Protein AF-A0A1Q3MTS3-F1 (afdb_monomer_lite)

Structure (mmCIF, N/CA/C/O backbone):
data_AF-A0A1Q3MTS3-F1
#
_entry.id   AF-A0A1Q3MTS3-F1
#
loop_
_atom_site.group_PDB
_atom_site.id
_atom_site.type_symbol
_atom_site.label_atom_id
_atom_site.label_alt_id
_atom_site.label_comp_id
_atom_site.label_asym_id
_atom_site.label_entity_id
_atom_site.label_seq_id
_atom_site.pdbx_PDB_ins_code
_atom_site.Cartn_x
_atom_site.Cartn_y
_atom_site.Cartn_z
_atom_site.occupancy
_atom_site.B_iso_or_equiv
_atom_site.auth_seq_id
_atom_site.auth_comp_id
_atom_site.auth_asym_id
_atom_site.auth_atom_id
_atom_site.pdbx_PDB_model_num
ATOM 1 N N . MET A 1 1 ? -51.065 23.504 63.188 1.00 35.25 1 MET A N 1
ATOM 2 C CA . MET A 1 1 ? -50.181 24.630 62.811 1.00 35.25 1 MET A CA 1
ATOM 3 C C . MET A 1 1 ? -48.744 24.264 63.168 1.00 35.25 1 MET A C 1
ATOM 5 O O . MET A 1 1 ? -48.531 23.912 64.314 1.00 35.25 1 MET A O 1
ATOM 9 N N . LYS A 1 2 ? -47.843 24.348 62.171 1.00 33.03 2 LYS A N 1
ATOM 10 C CA . LYS A 1 2 ? -46.358 24.434 62.196 1.00 33.03 2 LYS A CA 1
ATOM 11 C C . LYS A 1 2 ? -45.583 23.398 63.040 1.00 33.03 2 LYS A C 1
ATOM 13 O O . LYS A 1 2 ? -45.626 23.433 64.257 1.00 33.03 2 LYS A O 1
ATOM 18 N N . VAL A 1 3 ? -45.014 22.368 62.401 1.00 32.47 3 VAL A N 1
ATOM 19 C CA . VAL A 1 3 ? -43.677 22.287 61.743 1.00 32.47 3 VAL A CA 1
ATOM 20 C C . VAL A 1 3 ? -42.528 22.206 62.755 1.00 32.47 3 VAL A C 1
ATOM 22 O O . VAL A 1 3 ? -42.157 23.206 63.358 1.00 32.47 3 VAL A O 1
ATOM 25 N N . LEU A 1 4 ? -41.933 21.014 62.847 1.00 35.06 4 LEU A N 1
ATOM 26 C CA . LEU A 1 4 ? -40.588 20.733 63.353 1.00 35.06 4 LEU A CA 1
ATOM 27 C C . LEU A 1 4 ? -40.015 19.573 62.526 1.00 35.06 4 LEU A C 1
ATOM 29 O O . LEU A 1 4 ? -40.720 18.593 62.300 1.00 35.06 4 LEU A O 1
ATOM 33 N N . GLY A 1 5 ? -38.750 19.675 62.110 1.00 30.75 5 GLY A N 1
ATOM 34 C CA . GLY A 1 5 ? -37.979 18.525 61.625 1.00 30.75 5 GLY A CA 1
ATOM 35 C C . GLY A 1 5 ? -37.045 18.834 60.460 1.00 30.75 5 GLY A C 1
ATOM 36 O O . GLY A 1 5 ? -37.450 18.781 59.307 1.00 30.75 5 GLY A O 1
ATOM 37 N N . LEU A 1 6 ? -35.799 19.159 60.790 1.00 37.88 6 LEU A N 1
ATOM 38 C CA . LEU A 1 6 ? -34.666 19.386 59.895 1.00 37.88 6 LEU A CA 1
ATOM 39 C C . LEU A 1 6 ? -34.106 18.088 59.278 1.00 37.88 6 LEU A C 1
ATOM 41 O O . LEU A 1 6 ? -34.103 17.048 59.925 1.00 37.88 6 LEU A O 1
ATOM 45 N N . ALA A 1 7 ? -33.465 18.291 58.121 1.00 37.12 7 ALA A N 1
ATOM 46 C CA . ALA A 1 7 ? -32.245 17.643 57.616 1.00 37.12 7 ALA A CA 1
ATOM 47 C C . ALA A 1 7 ? -32.304 16.254 56.951 1.00 37.12 7 ALA A C 1
ATOM 49 O O . ALA A 1 7 ? -32.680 15.263 57.562 1.00 37.12 7 ALA A O 1
ATOM 50 N N . GLY A 1 8 ? -31.729 16.226 55.734 1.00 33.53 8 GLY A N 1
ATOM 51 C CA . GLY A 1 8 ? -31.234 15.050 55.003 1.00 33.53 8 GLY A CA 1
ATOM 52 C C . GLY A 1 8 ? -32.364 14.166 54.487 1.00 33.53 8 GLY A C 1
ATOM 53 O O . GLY A 1 8 ? -33.294 13.865 55.206 1.00 33.53 8 GLY A O 1
ATOM 54 N N . TRP A 1 9 ? -32.399 13.677 53.259 1.00 42.28 9 TRP A N 1
ATOM 55 C CA . TRP A 1 9 ? -31.322 13.078 52.494 1.00 42.28 9 TRP A CA 1
ATOM 56 C C . TRP A 1 9 ? -31.585 13.350 51.012 1.00 42.28 9 TRP A C 1
ATOM 58 O O . TRP A 1 9 ? -32.694 13.153 50.519 1.00 42.28 9 TRP A O 1
ATOM 68 N N . ALA A 1 10 ? -30.550 13.797 50.308 1.00 41.53 10 ALA A N 1
ATOM 69 C CA . ALA A 1 10 ? -30.538 13.827 48.858 1.00 41.53 10 ALA A CA 1
ATOM 70 C C . ALA A 1 10 ? -30.630 12.387 48.337 1.00 41.53 10 ALA A C 1
ATOM 72 O O . ALA A 1 10 ? -29.747 11.578 48.601 1.00 41.53 10 ALA A O 1
ATOM 73 N N . TRP A 1 11 ? -31.686 12.080 47.590 1.00 40.81 11 TRP A N 1
ATOM 74 C CA . TRP A 1 11 ? -31.709 10.931 46.694 1.00 40.81 11 TRP A CA 1
ATOM 75 C C . TRP A 1 11 ? -31.811 11.472 45.277 1.00 40.81 11 TRP A C 1
ATOM 77 O O . TRP A 1 11 ? -32.890 11.744 44.752 1.00 40.81 11 TRP A O 1
ATOM 87 N N . ALA A 1 12 ? -30.631 11.688 44.700 1.00 35.88 12 ALA A N 1
ATOM 88 C CA . ALA A 1 12 ? -30.452 11.759 43.267 1.00 35.88 12 ALA A CA 1
ATOM 89 C C . ALA A 1 12 ? -30.945 10.432 42.682 1.00 35.88 12 ALA A C 1
ATOM 91 O O . ALA A 1 12 ? -30.334 9.385 42.897 1.00 35.88 12 ALA A O 1
ATOM 92 N N . TRP A 1 13 ? -32.062 10.465 41.962 1.00 38.56 13 TRP A N 1
ATOM 93 C CA . TRP A 1 13 ? -32.399 9.373 41.065 1.00 38.56 13 TRP A CA 1
ATOM 94 C C . TRP A 1 13 ? -31.451 9.483 39.881 1.00 38.56 13 TRP A C 1
ATOM 96 O O . TRP A 1 13 ? -31.613 10.324 38.997 1.00 38.56 13 TRP A O 1
ATOM 106 N N . MET A 1 14 ? -30.392 8.680 39.970 1.00 33.97 14 MET A N 1
ATOM 107 C CA . MET A 1 14 ? -29.461 8.397 38.895 1.00 33.97 14 MET A CA 1
ATOM 108 C C . MET A 1 14 ? -30.238 8.105 37.616 1.00 33.97 14 MET A C 1
ATOM 110 O O . MET A 1 14 ? -31.107 7.235 37.563 1.00 33.97 14 MET A O 1
ATOM 114 N N . THR A 1 15 ? -29.874 8.873 36.599 1.00 39.09 15 THR A N 1
ATOM 115 C CA . THR A 1 15 ? -30.062 8.608 35.182 1.00 39.09 15 THR A CA 1
ATOM 116 C C . THR A 1 15 ? -30.019 7.112 34.895 1.00 39.09 15 THR A C 1
ATOM 118 O O . THR A 1 15 ? -29.002 6.459 35.139 1.00 39.09 15 THR A O 1
ATOM 121 N N . SER A 1 16 ? -31.096 6.575 34.327 1.00 33.75 16 SER A N 1
ATOM 122 C CA . SER A 1 16 ? -31.013 5.347 33.547 1.00 33.75 16 SER A CA 1
ATOM 123 C C . SER A 1 16 ? -30.099 5.642 32.360 1.00 33.75 16 SER A C 1
ATOM 125 O O . SER A 1 16 ? -30.539 6.158 31.335 1.00 33.75 16 SER A O 1
ATOM 127 N N . PHE A 1 17 ? -28.804 5.393 32.552 1.00 40.28 17 PHE A N 1
ATOM 128 C CA . PHE A 1 17 ? -27.838 5.241 31.480 1.00 40.28 17 PHE A CA 1
ATOM 129 C C . PHE A 1 17 ? -28.403 4.157 30.563 1.00 40.28 17 PHE A C 1
ATOM 131 O O . PHE A 1 17 ? -28.376 2.970 30.889 1.00 40.28 17 PHE A O 1
ATOM 138 N N . PHE A 1 18 ? -28.961 4.570 29.426 1.00 41.09 18 PHE A N 1
ATOM 139 C CA . PHE A 1 18 ? -28.947 3.712 28.259 1.00 41.09 18 PHE A CA 1
ATOM 140 C C . PHE A 1 18 ? -27.481 3.346 28.065 1.00 41.09 18 PHE A C 1
ATOM 142 O O . PHE A 1 18 ? -26.659 4.213 27.779 1.00 41.09 18 PHE A O 1
ATOM 149 N N . GLY A 1 19 ? -27.149 2.083 28.323 1.00 38.50 19 GLY A N 1
ATOM 150 C CA . GLY A 1 19 ? -25.889 1.511 27.893 1.00 38.50 19 GLY A CA 1
ATOM 151 C C . GLY A 1 19 ? -25.875 1.545 26.374 1.00 38.50 19 GLY A C 1
ATOM 152 O O . GLY A 1 19 ? -26.254 0.569 25.726 1.00 38.50 19 GLY A O 1
ATOM 153 N N . GLU A 1 20 ? -25.490 2.686 25.804 1.00 41.12 20 GLU A N 1
ATOM 154 C CA . GLU A 1 20 ? -24.862 2.709 24.498 1.00 41.12 20 GLU A CA 1
ATOM 155 C C . GLU A 1 20 ? -23.694 1.741 24.622 1.00 41.12 20 GLU A C 1
ATOM 157 O O . GLU A 1 20 ? -22.747 1.964 25.376 1.00 41.12 20 GLU A O 1
ATOM 162 N N . LYS A 1 21 ? -23.829 0.579 23.978 1.00 45.91 21 LYS A N 1
ATOM 163 C CA . LYS A 1 21 ? -22.696 -0.313 23.777 1.00 45.91 21 LYS A CA 1
ATOM 164 C C . LYS A 1 21 ? -21.619 0.556 23.151 1.00 45.91 21 LYS A C 1
ATOM 166 O O . LYS A 1 21 ? -21.848 1.064 22.060 1.00 45.91 21 LYS A O 1
ATOM 171 N N . GLU A 1 22 ? -20.506 0.749 23.855 1.00 45.22 22 GLU A N 1
ATOM 172 C CA . GLU A 1 22 ? -19.300 1.346 23.288 1.00 45.22 22 GLU A CA 1
ATOM 173 C C . GLU A 1 22 ? -18.946 0.528 22.041 1.00 45.22 22 GLU A C 1
ATOM 175 O O . GLU A 1 22 ? -18.368 -0.559 22.123 1.00 45.22 22 GLU A O 1
ATOM 180 N N . GLU A 1 23 ? -19.380 1.002 20.876 1.00 52.09 23 GLU A N 1
ATOM 181 C CA . GLU A 1 23 ? -18.950 0.458 19.603 1.00 52.09 23 GLU A CA 1
ATOM 182 C C . GLU A 1 23 ? -17.510 0.919 19.418 1.00 52.09 23 GLU A C 1
ATOM 184 O O . GLU A 1 23 ? -17.240 2.066 19.074 1.00 52.09 23 GLU A O 1
ATOM 189 N N . THR A 1 24 ? -16.563 0.032 19.702 1.00 63.69 24 THR A N 1
ATOM 190 C CA . THR A 1 24 ? -15.167 0.264 19.343 1.00 63.69 24 THR A CA 1
ATOM 191 C C . THR A 1 24 ? -14.974 -0.033 17.869 1.00 63.69 24 THR A C 1
ATOM 193 O O . THR A 1 24 ? -15.393 -1.087 17.387 1.00 63.69 24 THR A O 1
ATOM 196 N N . LEU A 1 25 ? -14.323 0.870 17.148 1.00 64.94 25 LEU A N 1
ATOM 197 C CA . LEU A 1 25 ? -13.855 0.595 15.795 1.00 64.94 25 LEU A CA 1
ATOM 198 C C . LEU A 1 25 ? -12.632 -0.324 15.883 1.00 64.94 25 LEU A C 1
ATOM 200 O O . LEU A 1 25 ? -11.740 -0.037 16.670 1.00 64.94 25 LEU A O 1
ATOM 204 N N . CYS A 1 26 ? -12.613 -1.414 15.106 1.00 78.25 26 CYS A N 1
ATOM 205 C CA . CYS A 1 26 ? -11.371 -2.124 14.801 1.00 78.25 26 CYS A CA 1
ATOM 206 C C . CYS A 1 26 ? -10.853 -1.704 13.432 1.00 78.25 26 CYS A C 1
ATOM 208 O O . CYS A 1 26 ? -11.635 -1.634 12.476 1.00 78.25 26 CYS A O 1
ATOM 210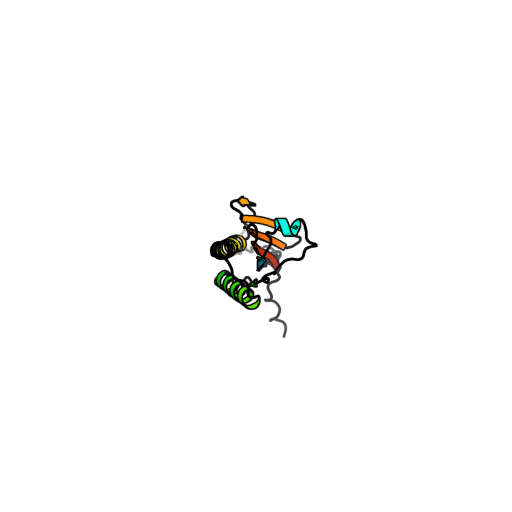 N N . GLY A 1 27 ? -9.540 -1.575 13.309 1.00 78.69 27 GLY A N 1
ATOM 211 C CA . GLY A 1 27 ? -8.851 -1.224 12.075 1.00 78.69 27 GLY A CA 1
ATOM 212 C C . GLY A 1 27 ? -7.950 -2.335 11.524 1.00 78.69 27 GLY A C 1
ATOM 213 O O . GLY A 1 27 ? -7.295 -3.063 12.274 1.00 78.69 27 GLY A O 1
ATOM 214 N N . THR A 1 28 ? -7.850 -2.412 10.199 1.00 86.38 28 THR A N 1
ATOM 215 C CA . THR A 1 28 ? -6.753 -3.083 9.488 1.00 86.38 28 THR A CA 1
ATOM 216 C C . THR A 1 28 ? -6.176 -2.157 8.433 1.00 86.38 28 THR A C 1
ATOM 218 O O . THR A 1 28 ? -6.915 -1.376 7.834 1.00 86.38 28 THR A O 1
ATOM 221 N N . ILE A 1 29 ? -4.883 -2.274 8.172 1.00 85.81 29 ILE A N 1
ATOM 222 C CA . ILE A 1 29 ? -4.209 -1.603 7.068 1.00 85.81 29 ILE A CA 1
ATOM 223 C C . ILE A 1 29 ? -3.483 -2.641 6.218 1.00 85.81 29 ILE A C 1
ATOM 225 O O . ILE A 1 29 ? -2.839 -3.536 6.762 1.00 85.81 29 ILE A O 1
ATOM 229 N N . ASP A 1 30 ? -3.606 -2.548 4.900 1.00 86.94 30 ASP A N 1
ATOM 230 C CA . ASP A 1 30 ? -2.912 -3.404 3.949 1.00 86.94 30 ASP A CA 1
ATOM 231 C C . ASP A 1 30 ? -2.138 -2.605 2.906 1.00 86.94 30 ASP A C 1
ATOM 233 O O . ASP A 1 30 ? -2.527 -1.497 2.550 1.00 86.94 30 ASP A O 1
ATOM 237 N N . VAL A 1 31 ? -1.027 -3.165 2.431 1.00 87.50 31 VAL A N 1
ATOM 238 C CA . VAL A 1 31 ? -0.207 -2.592 1.355 1.00 87.50 31 VAL A CA 1
ATOM 239 C C . VAL A 1 31 ? -0.177 -3.566 0.200 1.00 87.50 31 VAL A C 1
ATOM 241 O O . VAL A 1 31 ? 0.147 -4.728 0.409 1.00 87.50 31 VAL A O 1
ATOM 244 N N . ILE A 1 32 ? -0.471 -3.089 -1.003 1.00 86.62 32 ILE A N 1
ATOM 245 C CA . ILE A 1 32 ? -0.394 -3.849 -2.249 1.00 86.62 32 ILE A CA 1
ATOM 246 C C . ILE A 1 32 ? 0.468 -3.053 -3.221 1.00 86.62 32 ILE A C 1
ATOM 248 O O . ILE A 1 32 ? 0.278 -1.846 -3.368 1.00 86.62 32 ILE A O 1
ATOM 252 N N . ALA A 1 33 ? 1.384 -3.717 -3.922 1.00 84.31 33 ALA A N 1
ATOM 253 C CA . ALA A 1 33 ? 2.113 -3.094 -5.021 1.00 84.31 33 ALA A CA 1
ATOM 254 C C . ALA A 1 33 ? 1.921 -3.850 -6.337 1.00 84.31 33 ALA A C 1
ATOM 256 O O . ALA A 1 33 ? 1.709 -5.061 -6.365 1.00 84.31 33 ALA A O 1
ATOM 257 N N . PHE A 1 34 ? 2.009 -3.118 -7.438 1.00 83.44 34 PHE A N 1
ATOM 258 C CA . PHE A 1 34 ? 1.853 -3.604 -8.801 1.00 83.44 34 PHE A CA 1
ATOM 259 C C . PHE A 1 34 ? 3.053 -3.155 -9.618 1.00 83.44 34 PHE A C 1
ATOM 261 O O . PHE A 1 34 ? 3.426 -1.981 -9.560 1.00 83.44 34 PHE A O 1
ATOM 268 N N . LYS A 1 35 ? 3.634 -4.064 -10.405 1.00 77.12 35 LYS A N 1
ATOM 269 C CA . LYS A 1 35 ? 4.775 -3.755 -11.269 1.00 77.12 35 LYS A CA 1
ATOM 270 C C . LYS A 1 35 ? 4.438 -3.889 -12.752 1.00 77.12 35 LYS A C 1
ATOM 272 O O . LYS A 1 35 ? 3.519 -4.574 -13.160 1.00 77.12 35 LYS A O 1
ATOM 277 N N . GLY A 1 36 ? 5.160 -3.182 -13.606 1.00 69.00 36 GLY A N 1
ATOM 278 C CA . GLY A 1 36 ? 5.004 -3.236 -15.056 1.00 69.00 36 GLY A CA 1
ATOM 279 C C . GLY A 1 36 ? 3.859 -2.384 -15.608 1.00 69.00 36 GLY A C 1
ATOM 280 O O . GLY A 1 36 ? 3.833 -2.177 -16.821 1.00 69.00 36 GLY A O 1
ATOM 281 N N . ARG A 1 37 ? 2.942 -1.870 -14.768 1.00 67.00 37 ARG A N 1
ATOM 282 C CA . ARG A 1 37 ? 1.920 -0.863 -15.123 1.00 67.00 37 ARG A CA 1
ATOM 283 C C . ARG A 1 37 ? 1.471 -0.050 -13.902 1.00 67.00 37 ARG A C 1
ATOM 285 O O . ARG A 1 37 ? 1.146 -0.633 -12.873 1.00 67.00 37 ARG A O 1
ATOM 292 N N . GLY A 1 38 ? 1.359 1.272 -14.059 1.00 66.38 38 GLY A N 1
ATOM 293 C CA . GLY A 1 38 ? 0.606 2.130 -13.132 1.00 66.38 38 GLY A CA 1
ATOM 294 C C . GLY A 1 38 ? -0.890 1.768 -13.063 1.00 66.38 38 GLY A C 1
ATOM 295 O O . GLY A 1 38 ? -1.426 1.109 -13.964 1.00 66.38 38 GLY A O 1
ATOM 296 N N . TYR A 1 39 ? -1.581 2.201 -12.008 1.00 66.25 39 TYR A N 1
ATOM 297 C CA . TYR A 1 39 ? -2.964 1.800 -11.727 1.00 66.25 39 TYR A CA 1
ATOM 298 C C . TYR A 1 39 ? -3.962 2.332 -12.755 1.00 66.25 39 TYR A C 1
ATOM 300 O O . TYR A 1 39 ? -4.866 1.601 -13.161 1.00 66.25 39 TYR A O 1
ATOM 308 N N . ASP A 1 40 ? -3.767 3.544 -13.275 1.00 65.94 40 ASP A N 1
ATOM 309 C CA . ASP A 1 40 ? -4.623 4.067 -14.346 1.00 65.94 40 ASP A CA 1
ATOM 310 C C . ASP A 1 40 ? -4.586 3.186 -15.608 1.00 65.94 40 ASP A C 1
ATOM 312 O O . ASP A 1 40 ? -5.614 2.953 -16.252 1.00 65.94 40 ASP A O 1
ATOM 316 N N . LYS A 1 41 ? -3.421 2.605 -15.927 1.00 66.38 41 LYS A N 1
ATOM 317 C CA . LYS A 1 41 ? -3.273 1.655 -17.043 1.00 66.38 41 LYS A CA 1
ATOM 318 C C . LYS A 1 41 ? -3.945 0.311 -16.744 1.00 66.38 41 LYS A C 1
ATOM 320 O O . LYS A 1 41 ? -4.476 -0.311 -17.661 1.00 66.38 41 LYS A O 1
ATOM 325 N N . ILE A 1 42 ? -3.930 -0.133 -15.485 1.00 66.00 42 ILE A N 1
ATOM 326 C CA . ILE A 1 42 ? -4.630 -1.343 -15.020 1.00 66.00 42 ILE A CA 1
ATOM 327 C C . ILE A 1 42 ? -6.148 -1.151 -15.122 1.00 66.00 42 ILE A C 1
ATOM 329 O O . ILE A 1 42 ? -6.856 -2.018 -15.629 1.00 66.00 42 ILE A O 1
ATOM 333 N N . LYS A 1 43 ? -6.654 0.002 -14.677 1.00 69.00 43 LYS A N 1
ATOM 334 C CA . LYS A 1 43 ? -8.078 0.345 -14.718 1.00 69.00 43 LYS A CA 1
ATOM 335 C C . LYS A 1 43 ? -8.601 0.467 -16.151 1.00 69.00 43 LYS A C 1
ATOM 337 O O . LYS A 1 43 ? -9.734 0.070 -16.415 1.00 69.00 43 LYS A O 1
ATOM 342 N N . ALA A 1 44 ? -7.792 1.010 -17.061 1.00 69.62 44 ALA A N 1
ATOM 343 C CA . ALA A 1 44 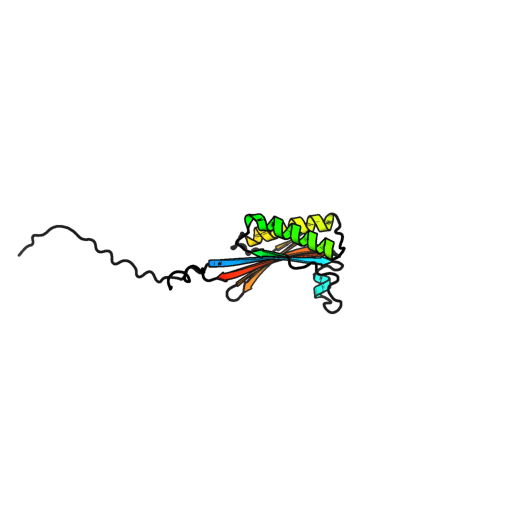? -8.154 1.182 -18.467 1.00 69.62 44 ALA A CA 1
ATOM 344 C C . ALA A 1 44 ? -8.197 -0.138 -19.262 1.00 69.62 44 ALA A C 1
ATOM 346 O O . ALA A 1 44 ? -8.940 -0.234 -20.236 1.00 69.62 44 ALA A O 1
ATOM 347 N N . ASP A 1 45 ? -7.419 -1.148 -18.861 1.00 65.50 45 ASP A N 1
ATOM 348 C CA . ASP A 1 45 ? -7.352 -2.447 -19.535 1.00 65.50 45 ASP A CA 1
ATOM 349 C C . ASP A 1 45 ? -7.112 -3.576 -18.522 1.00 65.50 45 ASP A C 1
ATOM 351 O O . ASP A 1 45 ? -6.019 -4.137 -18.420 1.00 65.50 45 ASP A O 1
ATOM 355 N N . SER A 1 46 ? -8.169 -3.926 -17.784 1.00 62.44 46 SER A N 1
ATOM 356 C CA . SER A 1 46 ? -8.154 -4.997 -16.778 1.00 62.44 46 SER A CA 1
ATOM 357 C C . SER A 1 46 ? -7.991 -6.403 -17.373 1.00 62.44 46 SER A C 1
ATOM 359 O O . SER A 1 46 ? -7.749 -7.360 -16.638 1.00 62.44 46 SER A O 1
ATOM 361 N N . SER A 1 47 ? -8.118 -6.538 -18.701 1.00 61.09 47 SER A N 1
ATOM 362 C CA . SER A 1 47 ? -8.029 -7.807 -19.434 1.00 61.09 47 SER A CA 1
ATOM 363 C C . SER A 1 47 ? -6.588 -8.253 -19.690 1.00 61.09 47 SER A C 1
ATOM 365 O O . SER A 1 47 ? -6.294 -9.449 -19.753 1.00 61.09 47 SER A O 1
ATOM 367 N N . ARG A 1 48 ? -5.662 -7.293 -19.786 1.00 54.00 48 ARG A N 1
ATOM 368 C CA . ARG A 1 48 ? -4.223 -7.544 -19.768 1.00 54.00 48 ARG A CA 1
ATOM 369 C C . ARG A 1 48 ? -3.791 -7.585 -18.312 1.00 54.00 48 ARG A C 1
ATOM 371 O O . ARG A 1 48 ? -3.461 -6.549 -17.746 1.00 54.00 48 ARG A O 1
ATOM 378 N N . GLY A 1 49 ? -3.892 -8.779 -17.729 1.00 47.47 49 GLY A N 1
ATOM 379 C CA . GLY A 1 49 ? -3.730 -9.038 -16.301 1.00 47.47 49 GLY A CA 1
ATOM 380 C C . GLY A 1 49 ? -2.591 -8.271 -15.625 1.00 47.47 49 GLY A C 1
ATOM 381 O O . GLY A 1 49 ? -1.584 -7.927 -16.243 1.00 47.47 49 GLY A O 1
ATOM 382 N N . LEU A 1 50 ? -2.785 -8.024 -14.330 1.00 52.44 50 LEU A N 1
ATOM 383 C CA . LEU A 1 50 ? -1.797 -7.441 -13.428 1.00 52.44 50 LEU A CA 1
ATOM 384 C C . LEU A 1 50 ? -0.469 -8.178 -13.604 1.00 52.44 50 LEU A C 1
ATOM 386 O O . LEU A 1 50 ? -0.379 -9.371 -13.313 1.00 52.44 50 LEU A O 1
ATOM 390 N N . VAL A 1 51 ? 0.541 -7.477 -14.110 1.00 54.84 51 VAL A N 1
ATOM 391 C CA . VAL A 1 51 ? 1.897 -8.009 -14.113 1.00 54.84 51 VAL A CA 1
ATOM 392 C C . VAL A 1 51 ? 2.354 -7.849 -12.661 1.00 54.84 51 VAL A C 1
ATOM 394 O O . VAL A 1 51 ? 2.428 -6.752 -12.133 1.00 54.84 51 VAL A O 1
ATOM 397 N N . ASP A 1 52 ? 2.474 -8.957 -11.946 1.00 61.41 52 ASP A N 1
ATOM 398 C CA . ASP A 1 52 ? 3.022 -9.022 -10.589 1.00 61.41 52 ASP A CA 1
ATOM 399 C C . ASP A 1 52 ? 2.316 -8.163 -9.520 1.00 61.41 52 ASP A C 1
ATOM 401 O O . ASP A 1 52 ? 2.792 -7.107 -9.105 1.00 61.41 52 ASP A O 1
ATOM 405 N N . ILE A 1 53 ? 1.205 -8.685 -8.984 1.00 65.12 53 ILE A N 1
ATOM 406 C CA . ILE A 1 53 ? 0.725 -8.271 -7.655 1.00 65.12 53 ILE A CA 1
ATOM 407 C C . ILE A 1 53 ? 1.776 -8.699 -6.627 1.00 65.12 53 ILE A C 1
ATOM 409 O O . ILE A 1 53 ? 2.043 -9.896 -6.477 1.00 65.12 53 ILE A O 1
ATOM 413 N N . ILE A 1 54 ? 2.351 -7.745 -5.909 1.00 69.88 54 ILE A N 1
ATOM 414 C CA . ILE A 1 54 ? 3.183 -7.944 -4.721 1.00 69.88 54 ILE A CA 1
ATOM 415 C C . ILE A 1 54 ? 2.229 -7.759 -3.539 1.00 69.88 54 ILE A C 1
ATOM 417 O O . ILE A 1 54 ? 1.514 -6.757 -3.492 1.00 69.88 54 ILE A O 1
ATOM 421 N N . GLY A 1 55 ? 2.091 -8.820 -2.738 1.00 64.06 55 GLY A N 1
ATOM 422 C CA . GLY A 1 55 ? 0.861 -9.184 -2.041 1.00 64.06 55 GLY A CA 1
ATOM 423 C C . GLY A 1 55 ? 0.350 -8.150 -1.041 1.00 64.06 55 GLY A C 1
ATOM 424 O O . GLY A 1 55 ? 1.068 -7.221 -0.694 1.00 64.06 55 GLY A O 1
ATOM 425 N N . PRO A 1 56 ? -0.894 -8.326 -0.559 1.00 74.19 56 PRO A N 1
ATOM 426 C CA . PRO A 1 56 ? -1.392 -7.551 0.561 1.00 74.19 56 PRO A CA 1
ATOM 427 C C . PRO A 1 56 ? -0.619 -7.935 1.825 1.00 74.19 56 PRO A C 1
ATOM 429 O O . PRO A 1 56 ? -0.781 -9.039 2.351 1.00 74.19 56 PRO A O 1
ATOM 432 N N . VAL A 1 57 ? 0.202 -7.026 2.338 1.00 74.94 57 VAL A N 1
ATOM 433 C CA . VAL A 1 57 ? 0.768 -7.152 3.687 1.00 74.94 57 VAL A CA 1
ATOM 434 C C . VAL A 1 57 ? -0.183 -6.461 4.639 1.00 74.94 57 VAL A C 1
ATOM 436 O O . VAL A 1 57 ? -0.415 -5.272 4.471 1.00 74.94 57 VAL A O 1
ATOM 439 N N . VAL A 1 58 ? -0.744 -7.192 5.602 1.00 82.19 58 VAL A N 1
ATOM 440 C CA . VAL A 1 58 ? -1.787 -6.679 6.501 1.00 82.19 58 VAL A CA 1
ATOM 441 C C . VAL A 1 58 ? -1.244 -6.463 7.907 1.00 82.19 58 VAL A C 1
ATOM 443 O O . VAL A 1 58 ? -0.540 -7.310 8.451 1.00 82.19 58 VAL A O 1
ATOM 446 N N . CYS A 1 59 ? -1.632 -5.349 8.511 1.00 82.44 59 CYS A N 1
ATOM 447 C CA . CYS A 1 59 ? -1.399 -5.004 9.901 1.00 82.44 59 CYS A CA 1
ATOM 448 C C . CYS A 1 59 ? -2.733 -4.643 10.580 1.00 82.44 59 CYS A C 1
ATOM 450 O O . CYS A 1 59 ? -3.639 -4.084 9.960 1.00 82.44 59 CYS A O 1
ATOM 452 N N . THR A 1 60 ? -2.878 -5.003 11.853 1.00 80.12 60 THR A N 1
ATOM 453 C CA . THR A 1 60 ? -4.094 -4.819 12.663 1.00 80.12 60 THR A CA 1
ATOM 454 C C . THR A 1 60 ? -3.847 -3.819 13.796 1.00 80.12 60 THR A C 1
ATOM 456 O O . THR A 1 60 ? -2.707 -3.632 14.213 1.00 80.12 60 THR A O 1
ATOM 459 N N . GLU A 1 61 ? -4.903 -3.215 14.351 1.00 68.44 61 GLU A N 1
ATOM 460 C CA . GLU A 1 61 ? -4.795 -2.233 15.454 1.00 68.44 61 GLU A CA 1
ATOM 461 C C . GLU A 1 61 ? -4.100 -2.727 16.732 1.00 68.44 61 GLU A C 1
ATOM 463 O O . GLU A 1 61 ? -3.604 -1.918 17.505 1.00 68.44 61 GLU A O 1
ATOM 468 N N . GLU A 1 62 ? -3.992 -4.032 16.967 1.00 65.19 62 GLU A N 1
ATOM 469 C CA . GLU A 1 62 ? -3.213 -4.548 18.106 1.00 65.19 62 GLU A CA 1
ATOM 470 C C . GLU A 1 62 ? -1.704 -4.245 17.989 1.00 65.19 62 GLU A C 1
ATOM 472 O O . GLU A 1 62 ? -0.962 -4.421 18.950 1.00 65.19 62 GLU A O 1
ATOM 477 N N . VAL A 1 63 ? -1.245 -3.790 16.815 1.00 60.72 63 VAL A N 1
ATOM 478 C CA . VAL A 1 63 ? 0.174 -3.693 16.446 1.00 60.72 63 VAL A CA 1
ATOM 479 C C . VAL A 1 63 ? 0.499 -2.353 15.755 1.00 60.72 63 VAL A C 1
ATOM 481 O O . VAL A 1 63 ? 1.444 -2.273 14.974 1.00 60.72 63 VAL A O 1
ATOM 484 N N . ILE A 1 64 ? -0.275 -1.281 16.004 1.00 65.56 64 ILE A N 1
ATOM 485 C CA . ILE A 1 64 ? -0.110 0.022 15.309 1.00 65.56 64 ILE A CA 1
ATOM 486 C C . ILE A 1 64 ? 1.323 0.555 15.407 1.00 65.56 64 ILE A C 1
ATOM 488 O O . ILE A 1 64 ? 1.870 1.007 14.401 1.00 65.56 64 ILE A O 1
ATOM 492 N N . GLU A 1 65 ? 1.928 0.497 16.596 1.00 68.38 65 GLU A N 1
ATOM 493 C CA . GLU A 1 65 ? 3.262 1.062 16.848 1.00 68.38 65 GLU A CA 1
ATOM 494 C C . GLU A 1 65 ? 4.350 0.395 15.988 1.00 68.38 65 GLU A C 1
ATOM 496 O O . GLU A 1 65 ? 5.258 1.072 15.511 1.00 68.38 65 GLU A O 1
ATOM 501 N N . ASP A 1 66 ? 4.192 -0.895 15.672 1.00 81.75 66 ASP A N 1
ATOM 502 C CA . ASP A 1 66 ? 5.122 -1.657 14.828 1.00 81.75 66 ASP A CA 1
ATOM 503 C C . ASP A 1 66 ? 4.625 -1.822 13.382 1.00 81.75 66 ASP A C 1
ATOM 505 O O . ASP A 1 66 ? 5.280 -2.443 12.540 1.00 81.75 66 ASP A O 1
ATOM 509 N N . CYS A 1 67 ? 3.460 -1.268 13.058 1.00 82.69 67 CYS A N 1
ATOM 510 C CA . CYS A 1 67 ? 2.758 -1.512 11.806 1.00 82.69 67 CYS A CA 1
ATOM 511 C C . CYS A 1 67 ? 3.609 -1.154 10.586 1.00 82.69 67 CYS A C 1
ATOM 513 O O . CYS A 1 67 ? 3.709 -1.924 9.632 1.00 82.69 67 CYS A O 1
ATOM 515 N N . GLN A 1 68 ? 4.315 -0.024 10.649 1.00 84.00 68 GLN A N 1
ATOM 516 C CA . GLN A 1 68 ? 5.225 0.410 9.590 1.00 84.00 68 GLN A CA 1
ATOM 517 C C . GLN A 1 68 ? 6.334 -0.607 9.334 1.00 84.00 68 GLN A C 1
ATOM 519 O O . GLN A 1 68 ? 6.652 -0.900 8.181 1.00 84.00 68 GLN A O 1
ATOM 524 N N . PHE A 1 69 ? 6.906 -1.159 10.402 1.00 84.88 69 PHE A N 1
ATOM 525 C CA . PHE A 1 69 ? 7.957 -2.163 10.321 1.00 84.88 69 PHE A CA 1
ATOM 526 C C . PHE A 1 69 ? 7.432 -3.468 9.707 1.00 84.88 69 PHE A C 1
ATOM 528 O O . PHE A 1 69 ? 8.065 -4.013 8.800 1.00 84.88 69 PHE A O 1
ATOM 535 N N . TYR A 1 70 ? 6.250 -3.934 10.125 1.00 85.12 70 TYR A N 1
ATOM 536 C CA . TYR A 1 70 ? 5.614 -5.127 9.554 1.00 85.12 70 TYR A CA 1
ATOM 537 C C . TYR A 1 70 ? 5.305 -4.972 8.067 1.00 85.12 70 TYR A C 1
ATOM 539 O O . TYR A 1 70 ? 5.639 -5.858 7.278 1.00 85.12 70 TYR A O 1
ATOM 547 N N . LEU A 1 71 ? 4.708 -3.843 7.680 1.00 86.56 71 LEU A N 1
ATOM 548 C CA . LEU A 1 71 ? 4.356 -3.566 6.291 1.00 86.56 71 LEU A CA 1
ATOM 549 C C . LEU A 1 71 ? 5.607 -3.504 5.403 1.00 86.56 71 LEU A C 1
ATOM 551 O O . LEU A 1 71 ? 5.641 -4.150 4.357 1.00 86.56 71 LEU A O 1
ATOM 555 N N . LYS A 1 72 ? 6.665 -2.806 5.840 1.00 85.88 72 LYS A N 1
ATOM 556 C CA . LYS A 1 72 ? 7.931 -2.715 5.091 1.00 85.88 72 LYS A CA 1
ATOM 557 C C . LYS A 1 72 ? 8.590 -4.082 4.908 1.00 85.88 72 LYS A C 1
ATOM 559 O O . LYS A 1 72 ? 8.835 -4.493 3.777 1.00 85.88 72 LYS A O 1
ATOM 564 N N . ASN A 1 73 ? 8.807 -4.821 5.995 1.00 86.06 73 ASN A N 1
ATOM 565 C CA . ASN A 1 73 ? 9.485 -6.118 5.927 1.00 86.06 73 ASN A CA 1
ATOM 566 C C . ASN A 1 73 ? 8.668 -7.172 5.171 1.00 86.06 73 ASN A C 1
ATOM 568 O O . ASN A 1 73 ? 9.233 -8.006 4.461 1.00 86.06 73 ASN A O 1
ATOM 572 N N . GLY A 1 74 ? 7.339 -7.149 5.314 1.00 85.56 74 GLY A N 1
ATOM 573 C CA . GLY A 1 74 ? 6.454 -8.019 4.547 1.00 85.56 74 GLY A CA 1
ATOM 574 C C . GLY A 1 74 ? 6.571 -7.749 3.049 1.00 85.56 74 GLY A C 1
ATOM 575 O O . GLY A 1 74 ? 6.728 -8.690 2.273 1.00 85.56 74 GLY A O 1
ATOM 576 N N . MET A 1 75 ? 6.595 -6.472 2.653 1.00 85.50 75 MET A N 1
ATOM 577 C CA . MET A 1 75 ? 6.733 -6.084 1.250 1.00 85.50 75 MET A CA 1
ATOM 578 C C . MET A 1 75 ? 8.103 -6.471 0.691 1.00 85.50 75 MET A C 1
ATOM 580 O O . MET A 1 75 ? 8.181 -7.032 -0.399 1.00 85.50 75 MET A O 1
ATOM 584 N N . GLU A 1 76 ? 9.185 -6.242 1.437 1.00 85.38 76 GLU A N 1
ATOM 585 C CA . GLU A 1 76 ? 10.531 -6.671 1.039 1.00 85.38 76 GLU A CA 1
ATOM 586 C C . GLU A 1 76 ? 10.622 -8.186 0.833 1.00 85.38 76 GLU A C 1
ATOM 588 O O . GLU A 1 76 ? 11.191 -8.654 -0.157 1.00 85.38 76 GLU A O 1
ATOM 593 N N . LYS A 1 77 ? 10.013 -8.969 1.728 1.00 86.44 77 LYS A N 1
ATOM 594 C CA . LYS A 1 77 ? 9.953 -10.426 1.599 1.00 86.44 77 LYS A CA 1
ATOM 595 C C . LYS A 1 77 ? 9.178 -10.856 0.352 1.00 86.44 77 LYS A C 1
ATOM 597 O O . LYS A 1 77 ? 9.646 -11.733 -0.374 1.00 86.44 77 LYS A O 1
ATOM 602 N N . ASP A 1 78 ? 8.027 -10.246 0.086 1.00 86.06 78 ASP A N 1
ATOM 603 C CA . ASP A 1 78 ? 7.210 -10.563 -1.089 1.00 86.06 78 ASP A CA 1
ATOM 604 C C . ASP A 1 78 ? 7.921 -10.205 -2.401 1.00 86.06 78 ASP A C 1
ATOM 606 O O . ASP A 1 78 ? 7.872 -10.979 -3.362 1.00 86.06 78 ASP A O 1
ATOM 610 N N . LEU A 1 79 ? 8.637 -9.078 -2.428 1.00 84.50 79 LEU A N 1
ATOM 611 C CA . LEU A 1 79 ? 9.490 -8.678 -3.549 1.00 84.50 79 LEU A CA 1
ATOM 612 C C . LEU A 1 79 ? 10.583 -9.719 -3.820 1.00 84.50 79 LEU A C 1
ATOM 614 O O . LEU A 1 79 ? 10.772 -10.124 -4.969 1.00 84.50 79 LEU A O 1
ATOM 618 N N . LEU A 1 80 ? 11.262 -10.200 -2.772 1.00 84.19 80 LEU A N 1
ATOM 619 C CA . LEU A 1 80 ? 12.287 -11.241 -2.884 1.00 84.19 80 LEU A CA 1
ATOM 620 C C . LEU A 1 80 ? 11.710 -12.563 -3.404 1.00 84.19 80 LEU A C 1
ATOM 622 O O . LEU A 1 80 ? 12.270 -13.151 -4.328 1.00 84.19 80 LEU A O 1
ATOM 626 N N . LEU A 1 81 ? 10.576 -13.017 -2.859 1.00 85.38 81 LEU A N 1
ATOM 627 C CA . LEU A 1 81 ? 9.916 -14.261 -3.279 1.00 85.38 81 LEU A CA 1
ATOM 628 C C . LEU A 1 81 ? 9.485 -14.232 -4.749 1.00 85.38 81 LEU A C 1
ATOM 630 O O . LEU A 1 81 ? 9.500 -15.264 -5.419 1.00 85.38 81 LEU A O 1
ATOM 634 N N . LYS A 1 82 ? 9.115 -13.053 -5.253 1.00 82.25 82 LYS A N 1
ATOM 635 C CA . LYS A 1 82 ? 8.697 -12.841 -6.645 1.00 82.25 82 LYS A CA 1
ATOM 636 C C . LYS A 1 82 ? 9.856 -12.472 -7.573 1.00 82.25 82 LYS A C 1
ATOM 638 O O . LYS A 1 82 ? 9.624 -12.246 -8.756 1.00 82.25 82 LYS A O 1
ATOM 643 N N . ASN A 1 83 ? 11.091 -12.427 -7.064 1.00 82.94 83 ASN A N 1
ATOM 644 C CA . ASN A 1 83 ? 12.282 -11.999 -7.801 1.00 82.94 83 ASN A CA 1
ATOM 645 C C . ASN A 1 83 ? 12.119 -10.606 -8.450 1.00 82.94 83 ASN A C 1
ATOM 647 O O . ASN A 1 83 ? 12.562 -10.358 -9.573 1.00 82.94 83 ASN A O 1
ATOM 651 N N . VAL A 1 84 ? 11.453 -9.691 -7.742 1.00 82.06 84 VAL A N 1
ATOM 652 C CA . VAL A 1 84 ? 11.199 -8.324 -8.194 1.00 82.06 84 VAL A CA 1
ATOM 653 C C . VAL A 1 84 ? 12.219 -7.378 -7.572 1.00 82.06 84 VAL A C 1
ATOM 655 O O . VAL A 1 84 ? 12.317 -7.247 -6.356 1.00 82.06 84 VAL A O 1
ATOM 658 N N . THR A 1 85 ? 12.958 -6.655 -8.411 1.00 83.06 85 THR A N 1
ATOM 659 C CA . THR A 1 85 ? 13.854 -5.578 -7.962 1.00 83.06 85 THR A CA 1
ATOM 660 C C . THR A 1 85 ? 13.182 -4.222 -8.102 1.00 83.06 85 THR A C 1
ATOM 662 O O . THR A 1 85 ? 12.652 -3.926 -9.168 1.00 83.06 85 THR A O 1
ATOM 665 N N . LEU A 1 86 ? 13.236 -3.387 -7.068 1.00 82.88 86 LEU A N 1
ATOM 666 C CA . LEU A 1 86 ? 12.771 -2.001 -7.143 1.00 82.88 86 LEU A CA 1
ATOM 667 C C . LEU A 1 86 ? 13.918 -1.040 -7.475 1.00 82.88 86 LEU A C 1
ATOM 669 O O . LEU A 1 86 ? 15.029 -1.188 -6.952 1.00 82.88 86 LEU A O 1
ATOM 673 N N . SER A 1 87 ? 13.638 -0.043 -8.310 1.00 86.75 87 SER A N 1
ATOM 674 C CA . SER A 1 87 ? 14.491 1.129 -8.499 1.00 86.75 87 SER A CA 1
ATOM 675 C C . SER A 1 87 ? 14.550 1.965 -7.213 1.00 86.75 87 SER A C 1
ATOM 677 O O . SER A 1 87 ? 13.728 1.809 -6.309 1.00 86.75 87 SER A O 1
ATOM 679 N N . ASN A 1 88 ? 15.517 2.879 -7.107 1.00 88.88 88 ASN A N 1
ATOM 680 C CA . ASN A 1 88 ? 15.605 3.761 -5.936 1.00 88.88 88 ASN A CA 1
ATOM 681 C C . ASN A 1 88 ? 14.366 4.659 -5.793 1.00 88.88 88 ASN A C 1
ATOM 683 O O . ASN A 1 88 ? 13.938 4.938 -4.678 1.00 88.88 88 ASN A O 1
ATOM 687 N N . GLU A 1 89 ? 13.777 5.087 -6.909 1.00 85.50 89 GLU A N 1
ATOM 688 C CA . GLU A 1 89 ? 12.543 5.872 -6.907 1.00 85.50 89 GLU A CA 1
ATOM 689 C C . GLU A 1 89 ? 11.360 5.053 -6.379 1.00 85.50 89 GLU A C 1
ATOM 691 O O . GLU A 1 89 ? 10.645 5.518 -5.497 1.00 85.50 89 GLU A O 1
ATOM 696 N N . GLU A 1 90 ? 11.203 3.809 -6.841 1.00 85.75 90 GLU A N 1
ATOM 697 C CA . GLU A 1 90 ? 10.138 2.900 -6.394 1.00 85.75 90 GLU A CA 1
ATOM 698 C C . GLU A 1 90 ? 10.267 2.551 -4.905 1.00 85.75 90 GLU A C 1
ATOM 700 O O . GLU A 1 90 ? 9.264 2.508 -4.196 1.00 85.75 90 GLU A O 1
ATOM 705 N N . LYS A 1 91 ? 11.497 2.357 -4.405 1.00 86.94 91 LYS A N 1
ATOM 706 C CA . LYS A 1 91 ? 11.759 2.152 -2.970 1.00 86.94 91 LYS A CA 1
ATOM 707 C C . LYS A 1 91 ? 11.351 3.370 -2.146 1.00 86.94 91 LYS A C 1
ATOM 709 O O . LYS A 1 91 ? 10.621 3.231 -1.171 1.00 86.94 91 LYS A O 1
ATOM 714 N N . ASN A 1 92 ? 11.763 4.563 -2.573 1.00 87.81 92 ASN A N 1
ATOM 715 C CA . ASN A 1 92 ? 11.402 5.803 -1.888 1.00 87.81 92 ASN A CA 1
ATOM 716 C C . ASN A 1 92 ? 9.885 6.055 -1.931 1.00 87.81 92 ASN A C 1
ATOM 718 O O . ASN A 1 92 ? 9.312 6.526 -0.950 1.00 87.81 92 ASN A O 1
ATOM 722 N N . GLY A 1 93 ? 9.227 5.738 -3.050 1.00 85.38 93 GLY A N 1
ATOM 723 C CA . GLY A 1 93 ? 7.771 5.799 -3.185 1.00 85.38 93 GLY A CA 1
ATOM 724 C C . GLY A 1 93 ? 7.063 4.847 -2.219 1.00 85.38 93 GLY A C 1
ATOM 725 O O . GLY A 1 93 ? 6.146 5.265 -1.511 1.00 85.38 93 GLY A O 1
ATOM 726 N N . LEU A 1 94 ? 7.538 3.598 -2.123 1.00 86.31 94 LEU A N 1
ATOM 727 C CA . LEU A 1 94 ? 7.030 2.586 -1.189 1.00 86.31 94 LEU A CA 1
ATOM 728 C C . LEU A 1 94 ? 7.147 3.037 0.265 1.00 86.31 94 LEU A C 1
ATOM 730 O O . LEU A 1 94 ? 6.182 2.950 1.021 1.00 86.31 94 LEU A O 1
ATOM 734 N N . GLU A 1 95 ? 8.304 3.555 0.664 1.00 87.31 95 GLU A N 1
ATOM 735 C CA . GLU A 1 95 ? 8.502 4.027 2.032 1.00 87.31 95 GLU A CA 1
ATOM 736 C C . GLU A 1 95 ? 7.574 5.193 2.378 1.00 87.31 95 GLU A C 1
ATOM 738 O O . GLU A 1 95 ? 6.898 5.148 3.409 1.00 87.31 95 GLU A O 1
ATOM 743 N N . LYS A 1 96 ? 7.492 6.196 1.494 1.00 87.56 96 LYS A N 1
ATOM 744 C CA . LYS A 1 96 ? 6.649 7.382 1.691 1.00 87.56 96 LYS A CA 1
ATOM 745 C C . LYS A 1 96 ? 5.168 7.039 1.775 1.00 87.56 96 LYS A C 1
ATOM 747 O O . LYS A 1 96 ? 4.464 7.603 2.613 1.00 87.56 96 LYS A O 1
ATOM 752 N N . VAL A 1 97 ? 4.682 6.153 0.904 1.00 88.00 97 VAL A N 1
ATOM 753 C CA . VAL A 1 97 ? 3.255 5.817 0.855 1.00 88.00 97 VAL A CA 1
ATOM 754 C C . VAL A 1 97 ? 2.840 4.962 2.052 1.00 88.00 97 VAL A C 1
ATOM 756 O O . VAL A 1 97 ? 1.757 5.181 2.584 1.00 88.00 97 VAL A O 1
ATOM 759 N N . ILE A 1 98 ? 3.708 4.064 2.539 1.00 88.06 98 ILE A N 1
ATOM 760 C CA . ILE A 1 98 ? 3.465 3.306 3.778 1.00 88.06 98 ILE A CA 1
ATOM 761 C C . ILE A 1 98 ? 3.411 4.255 4.977 1.00 88.06 98 ILE A C 1
ATOM 763 O O . ILE A 1 98 ? 2.467 4.194 5.760 1.00 88.06 98 ILE A O 1
ATOM 767 N N . GLU A 1 99 ? 4.399 5.141 5.123 1.00 87.25 99 GLU A N 1
ATOM 768 C CA . GLU A 1 99 ? 4.451 6.096 6.236 1.00 87.25 99 GLU A CA 1
ATOM 769 C C . GLU A 1 99 ? 3.231 7.021 6.246 1.00 87.25 99 GLU A C 1
ATOM 771 O O . GLU A 1 99 ? 2.527 7.130 7.251 1.00 87.25 99 GLU A O 1
ATOM 776 N N . SER A 1 100 ? 2.931 7.620 5.093 1.00 85.69 100 SER A N 1
ATOM 777 C CA . SER A 1 100 ? 1.764 8.480 4.932 1.00 85.69 100 SER A CA 1
ATOM 778 C C . SER A 1 100 ? 0.478 7.698 5.193 1.00 85.69 100 SER A C 1
ATOM 780 O O . SER A 1 100 ? -0.366 8.150 5.960 1.00 85.69 100 SER A O 1
ATOM 782 N N . GLY A 1 101 ? 0.339 6.501 4.616 1.00 84.88 101 GLY A N 1
ATOM 783 C CA . GLY A 1 101 ? -0.837 5.646 4.769 1.00 84.88 101 GLY A CA 1
ATOM 784 C C . GLY A 1 101 ? -1.131 5.287 6.218 1.00 84.88 101 GLY A C 1
ATOM 785 O O . GLY A 1 101 ? -2.285 5.362 6.632 1.00 84.88 101 GLY A O 1
ATOM 786 N N . ILE A 1 102 ? -0.098 4.999 7.013 1.00 84.31 102 ILE A N 1
ATOM 787 C CA . ILE A 1 102 ? -0.239 4.793 8.459 1.00 84.31 102 ILE A CA 1
ATOM 788 C C . ILE A 1 102 ? -0.687 6.079 9.149 1.00 84.31 102 ILE A C 1
ATOM 790 O O . ILE A 1 102 ? -1.621 6.030 9.943 1.00 84.31 102 ILE A O 1
ATOM 794 N N . GLY A 1 103 ? -0.087 7.229 8.826 1.00 82.50 103 GLY A N 1
ATOM 795 C CA . GLY A 1 103 ? -0.511 8.518 9.382 1.00 82.50 103 GLY A CA 1
ATOM 796 C C . GLY A 1 103 ? -1.991 8.826 9.112 1.00 82.50 103 GLY A C 1
ATOM 797 O O . GLY A 1 103 ? -2.723 9.226 10.019 1.00 82.50 103 GLY A O 1
ATOM 798 N N . TYR A 1 104 ? -2.457 8.576 7.884 1.00 82.75 104 TYR A N 1
ATOM 799 C CA . TYR A 1 104 ? -3.863 8.743 7.491 1.00 82.75 104 TYR A CA 1
ATOM 800 C C . TYR A 1 104 ? -4.798 7.710 8.114 1.00 82.75 104 TYR A C 1
ATOM 802 O O . TYR A 1 104 ? -5.968 8.013 8.365 1.00 82.75 104 TYR A O 1
ATOM 810 N N . TRP A 1 105 ? -4.302 6.493 8.330 1.00 80.19 105 TRP A N 1
ATOM 811 C CA . TRP A 1 105 ? -5.025 5.456 9.043 1.00 80.19 105 TRP A CA 1
ATOM 812 C C . TRP A 1 105 ? -5.213 5.906 10.495 1.00 80.19 105 TRP A C 1
ATOM 814 O O . TRP A 1 105 ? -6.326 6.293 10.843 1.00 80.19 105 TRP A O 1
ATOM 824 N N . VAL A 1 106 ? -4.132 6.029 11.276 1.00 79.62 106 VAL A N 1
ATOM 825 C CA . VAL A 1 106 ? -4.145 6.397 12.708 1.00 79.62 106 VAL A CA 1
ATOM 826 C C . VAL A 1 106 ? -5.042 7.602 13.009 1.00 79.62 106 VAL A C 1
ATOM 828 O O . VAL A 1 106 ? -5.778 7.588 13.995 1.00 79.62 106 VAL A O 1
ATOM 831 N N . ASN A 1 107 ? -5.043 8.626 12.152 1.00 81.50 107 ASN A N 1
ATOM 832 C CA . ASN A 1 107 ? -5.992 9.728 12.265 1.00 81.50 107 ASN A CA 1
ATOM 833 C C . ASN A 1 107 ? -7.373 9.344 11.702 1.00 81.50 107 ASN A C 1
ATOM 835 O O . ASN A 1 107 ? -7.688 9.673 10.556 1.00 81.50 107 ASN A O 1
ATOM 839 N N . GLN A 1 108 ? -8.205 8.671 12.506 1.00 76.00 108 GLN A N 1
ATOM 840 C CA . GLN A 1 108 ? -9.536 8.171 12.118 1.00 76.00 108 GLN A CA 1
ATOM 841 C C . GLN A 1 108 ? -10.453 9.250 11.518 1.00 76.00 108 GLN A C 1
ATOM 843 O O . GLN A 1 108 ? -11.119 8.974 10.517 1.00 76.00 108 GLN A O 1
ATOM 848 N N . ASP A 1 109 ? -10.385 10.481 12.020 1.00 79.88 109 ASP A N 1
ATOM 849 C CA . ASP A 1 109 ? -11.230 11.601 11.588 1.00 79.88 109 ASP A CA 1
ATOM 850 C C . ASP A 1 109 ? -10.782 12.246 10.272 1.00 79.88 109 ASP A C 1
ATOM 852 O O . ASP A 1 109 ? -11.484 13.091 9.718 1.00 79.88 109 ASP A O 1
ATOM 856 N N . ASN A 1 110 ? -9.619 11.862 9.738 1.00 82.00 110 ASN A N 1
ATOM 857 C CA . ASN A 1 110 ? -9.143 12.432 8.489 1.00 82.00 110 ASN A CA 1
ATOM 858 C C . ASN A 1 110 ? -9.988 11.976 7.286 1.00 82.00 110 ASN A C 1
ATOM 860 O O . ASN A 1 110 ? -10.020 10.789 6.942 1.00 82.00 110 ASN A O 1
ATOM 864 N N . THR A 1 111 ? -10.618 12.945 6.620 1.00 83.81 111 THR A N 1
ATOM 865 C CA . THR A 1 111 ? -11.436 12.764 5.413 1.00 83.81 111 THR A CA 1
ATOM 866 C C . THR A 1 111 ? -10.967 13.619 4.229 1.00 83.81 111 THR A C 1
ATOM 868 O O . THR A 1 111 ? -11.691 13.730 3.239 1.00 83.81 111 THR A O 1
ATOM 871 N N . GLU A 1 112 ? -9.811 14.281 4.320 1.00 82.56 112 GLU A N 1
ATOM 872 C CA . GLU A 1 112 ? -9.353 15.244 3.312 1.00 82.56 112 GLU A CA 1
ATOM 873 C C . GLU A 1 112 ? -8.802 14.544 2.065 1.00 82.56 112 GLU A C 1
ATOM 875 O O . GLU A 1 112 ? -7.713 13.986 2.088 1.00 82.56 112 GLU A O 1
ATOM 880 N N . ILE A 1 113 ? -9.552 14.595 0.963 1.00 86.56 113 ILE A N 1
ATOM 881 C CA . ILE A 1 113 ? -9.190 13.998 -0.331 1.00 86.56 113 ILE A CA 1
ATOM 882 C C . ILE A 1 113 ? -8.195 14.901 -1.070 1.00 86.56 113 ILE A C 1
ATOM 884 O O . ILE A 1 113 ? -8.475 16.081 -1.277 1.00 86.56 113 ILE A O 1
ATOM 888 N N . PHE A 1 114 ? -7.088 14.332 -1.556 1.00 85.56 114 PHE A N 1
ATOM 889 C CA . PHE A 1 114 ? -6.101 15.053 -2.367 1.00 85.56 114 PHE A CA 1
ATOM 890 C C . PHE A 1 114 ? -5.530 14.199 -3.504 1.00 85.56 114 PHE A C 1
ATOM 892 O O . PHE A 1 114 ? -5.617 12.969 -3.496 1.00 85.56 114 PHE A O 1
ATOM 899 N N . ASN A 1 115 ? -4.920 14.873 -4.483 1.00 86.19 115 ASN A N 1
ATOM 900 C CA . ASN A 1 115 ? -4.163 14.251 -5.568 1.00 86.19 115 ASN A CA 1
ATOM 901 C C . ASN A 1 115 ? -3.057 15.199 -6.048 1.00 86.19 115 ASN A C 1
ATOM 903 O O . ASN A 1 115 ? -3.327 16.137 -6.803 1.00 86.19 115 ASN A O 1
ATOM 907 N N . HIS A 1 116 ? -1.824 14.959 -5.605 1.00 79.38 116 HIS A N 1
ATOM 908 C CA . HIS A 1 116 ? -0.664 15.787 -5.920 1.00 79.38 116 HIS A CA 1
ATOM 909 C C . HIS A 1 116 ? 0.593 14.922 -6.049 1.00 79.38 116 HIS A C 1
ATOM 911 O O . HIS A 1 116 ? 0.765 13.952 -5.319 1.00 79.38 116 HIS A O 1
ATOM 917 N N . GLU A 1 117 ? 1.487 15.289 -6.973 1.00 71.88 117 GLU A N 1
ATOM 918 C CA . GLU A 1 117 ? 2.838 14.704 -7.083 1.00 71.88 117 GLU A CA 1
ATOM 919 C C . GLU A 1 117 ? 2.870 13.164 -7.193 1.00 71.88 117 GLU A C 1
ATOM 921 O O . GLU A 1 117 ? 3.746 12.497 -6.644 1.00 71.88 117 GLU A O 1
ATOM 926 N N . GLY A 1 118 ? 1.899 12.581 -7.906 1.00 75.88 118 GLY A N 1
ATOM 927 C CA . GLY A 1 118 ? 1.798 11.128 -8.085 1.00 75.88 118 GLY A CA 1
ATOM 928 C C . GLY A 1 118 ? 1.259 10.384 -6.862 1.00 75.88 118 GLY A C 1
ATOM 929 O O . GLY A 1 118 ? 1.209 9.159 -6.889 1.00 75.88 118 GLY A O 1
ATOM 930 N N . MET A 1 119 ? 0.835 11.095 -5.812 1.00 83.44 119 MET A N 1
ATOM 931 C CA . MET A 1 119 ? 0.175 10.540 -4.638 1.00 83.44 119 MET A CA 1
ATOM 932 C C . MET A 1 119 ? -1.273 11.022 -4.548 1.00 83.44 119 MET A C 1
ATOM 934 O O . MET A 1 119 ? -1.573 12.204 -4.719 1.00 83.44 119 MET A O 1
ATOM 938 N N . SER A 1 120 ? -2.183 10.112 -4.232 1.00 87.62 120 SER A N 1
ATOM 939 C CA . SER A 1 120 ? -3.586 10.433 -4.001 1.00 87.62 120 SER A CA 1
ATOM 940 C C . SER A 1 120 ? -4.081 9.803 -2.715 1.00 87.62 120 SER A C 1
ATOM 942 O O . SER A 1 120 ? -3.650 8.713 -2.346 1.00 87.62 120 SER A O 1
ATOM 944 N N . PHE A 1 121 ? -5.002 10.486 -2.046 1.00 89.19 121 PHE A N 1
ATOM 945 C CA . PHE A 1 121 ? -5.741 9.942 -0.919 1.00 89.19 121 PHE A CA 1
ATOM 946 C C . PHE A 1 121 ? -7.232 9.976 -1.212 1.00 89.19 121 PHE A C 1
ATOM 948 O O . PHE A 1 121 ? -7.766 10.963 -1.716 1.00 89.19 12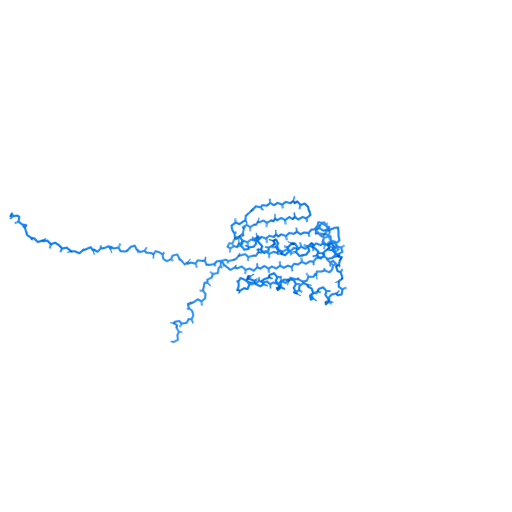1 PHE A O 1
ATOM 955 N N . SER A 1 122 ? -7.905 8.885 -0.874 1.00 88.81 122 SER A N 1
ATOM 956 C CA . SER A 1 122 ? -9.341 8.709 -1.011 1.00 88.81 122 SER A CA 1
ATOM 957 C C . SER A 1 122 ? -9.942 8.240 0.306 1.00 88.81 122 SER A C 1
ATOM 959 O O . SER A 1 122 ? -9.384 7.393 1.001 1.00 88.81 122 SER A O 1
ATOM 961 N N . TYR A 1 123 ? -11.129 8.754 0.605 1.00 89.94 123 TYR A N 1
ATOM 962 C CA . TYR A 1 123 ? -11.929 8.382 1.763 1.00 89.94 123 TYR A CA 1
ATOM 963 C C . TYR A 1 123 ? -13.331 7.984 1.304 1.00 89.94 123 TYR A C 1
ATOM 965 O O . TYR A 1 123 ? -13.924 8.641 0.443 1.00 89.94 123 TYR A O 1
ATOM 973 N N . LYS A 1 124 ? -13.883 6.918 1.889 1.00 88.00 124 LYS A N 1
ATOM 974 C CA . LYS A 1 124 ? -15.261 6.504 1.635 1.00 88.00 124 LYS A CA 1
ATOM 975 C C . LYS A 1 124 ? -15.918 5.935 2.895 1.00 88.00 124 LYS A C 1
ATOM 977 O O . LYS A 1 124 ? -15.464 4.904 3.399 1.00 88.00 124 LYS A O 1
ATOM 982 N N . PRO A 1 125 ? -17.035 6.521 3.360 1.00 85.31 125 PRO A N 1
ATOM 983 C CA . PRO A 1 125 ? -17.872 5.876 4.354 1.00 85.31 125 PRO A CA 1
ATOM 984 C C . PRO A 1 125 ? -18.651 4.735 3.684 1.00 85.31 125 PRO A C 1
ATOM 986 O O . PRO A 1 125 ? -19.257 4.895 2.619 1.00 85.31 125 PRO A O 1
ATOM 989 N N . LEU A 1 126 ? -18.618 3.562 4.301 1.00 83.31 126 LEU A N 1
ATOM 990 C CA . LEU A 1 126 ? -19.348 2.363 3.904 1.00 83.31 126 LEU A CA 1
ATOM 991 C C . LEU A 1 126 ? -20.321 1.985 5.033 1.00 83.31 126 LEU A C 1
ATOM 993 O O . LEU A 1 126 ? -20.260 2.508 6.143 1.00 83.31 126 LEU A O 1
ATOM 997 N N . LYS A 1 127 ? -21.269 1.083 4.770 1.00 81.94 127 LYS A N 1
ATOM 998 C CA . LYS A 1 127 ? -22.281 0.713 5.772 1.00 81.94 127 LYS A CA 1
ATOM 999 C C . LYS A 1 127 ? -21.627 -0.002 6.970 1.00 81.94 127 LYS A C 1
ATOM 1001 O O . LYS A 1 127 ? -21.333 -1.191 6.879 1.00 81.94 127 LYS A O 1
ATOM 1006 N N . GLY A 1 128 ? -21.425 0.725 8.075 1.00 77.88 128 GLY A N 1
ATOM 1007 C CA . GLY A 1 128 ? -20.775 0.235 9.303 1.00 77.88 128 GLY A CA 1
ATOM 1008 C C . GLY A 1 128 ? -19.250 0.106 9.207 1.00 77.88 128 GLY A C 1
ATOM 1009 O O . GLY A 1 128 ? -18.652 -0.635 9.988 1.00 77.88 128 GLY A O 1
ATOM 1010 N N . GLN A 1 129 ? -18.639 0.749 8.205 1.00 83.44 129 GLN A N 1
ATOM 1011 C CA . GLN A 1 129 ? -17.204 0.683 7.942 1.00 83.44 129 GLN A CA 1
ATOM 1012 C C . GLN A 1 129 ? -16.692 2.008 7.370 1.00 83.44 129 GLN A C 1
ATOM 1014 O O . GLN A 1 129 ? -17.434 2.743 6.719 1.00 83.44 129 GLN A O 1
ATOM 1019 N N . ILE A 1 130 ? -15.408 2.288 7.546 1.00 85.31 130 ILE A N 1
ATOM 1020 C CA . ILE A 1 130 ? -14.718 3.399 6.888 1.00 85.31 130 ILE A CA 1
ATOM 1021 C C . ILE A 1 130 ? -13.588 2.810 6.058 1.00 85.31 130 ILE A C 1
ATOM 1023 O O . ILE A 1 130 ? -12.819 1.990 6.554 1.00 85.31 130 ILE A O 1
ATOM 1027 N N . TRP A 1 131 ? -13.484 3.235 4.804 1.00 88.81 131 TRP A N 1
ATOM 1028 C CA . TRP A 1 131 ? -12.352 2.914 3.948 1.00 88.81 131 TRP A CA 1
ATOM 1029 C C . TRP A 1 131 ? -11.538 4.169 3.658 1.00 88.81 131 TRP A C 1
ATOM 1031 O O . TRP A 1 131 ? -12.086 5.220 3.314 1.00 88.81 131 TRP A O 1
ATOM 1041 N N . LYS A 1 132 ? -10.225 4.029 3.781 1.00 89.56 132 LYS A N 1
ATOM 1042 C CA . LYS A 1 132 ? -9.216 5.013 3.415 1.00 89.56 132 LYS A CA 1
ATOM 1043 C C . LYS A 1 132 ? -8.229 4.353 2.476 1.00 89.56 132 LYS A C 1
ATOM 1045 O O . LYS A 1 132 ? -7.920 3.178 2.631 1.00 89.56 132 LYS A O 1
ATOM 1050 N N . CYS A 1 133 ? -7.719 5.106 1.525 1.00 89.56 133 CYS A N 1
ATOM 1051 C CA . CYS A 1 133 ? -6.719 4.614 0.599 1.00 89.56 133 CYS A CA 1
ATOM 1052 C C . CYS A 1 133 ? -5.752 5.732 0.296 1.00 89.56 133 CYS A C 1
ATOM 1054 O O . CYS A 1 133 ? -6.183 6.812 -0.102 1.00 89.56 133 CYS A O 1
ATOM 1056 N N . ILE A 1 134 ? -4.464 5.458 0.448 1.00 90.12 134 ILE A N 1
ATOM 1057 C CA . ILE A 1 134 ? -3.427 6.277 -0.153 1.00 90.12 134 ILE A CA 1
ATOM 1058 C C . ILE A 1 134 ? -2.755 5.475 -1.257 1.00 90.12 134 ILE A C 1
ATOM 1060 O O . ILE A 1 134 ? -2.510 4.278 -1.128 1.00 90.12 134 ILE A O 1
ATOM 1064 N N . GLN A 1 135 ? -2.488 6.138 -2.364 1.00 89.69 135 GLN A N 1
ATOM 1065 C CA . GLN A 1 135 ? -1.961 5.509 -3.552 1.00 89.69 135 GLN A CA 1
ATOM 1066 C C . GLN A 1 135 ? -0.839 6.358 -4.106 1.00 89.69 135 GLN A C 1
ATOM 1068 O O . GLN A 1 135 ? -0.975 7.575 -4.191 1.00 89.69 135 GLN A O 1
ATOM 1073 N N . TRP A 1 136 ? 0.247 5.708 -4.499 1.00 89.19 136 TRP A N 1
ATOM 1074 C CA . TRP A 1 136 ? 1.331 6.323 -5.242 1.00 89.19 136 TRP A CA 1
ATOM 1075 C C . TRP A 1 136 ? 1.486 5.634 -6.596 1.00 89.19 136 TRP A C 1
ATOM 1077 O O . TRP A 1 136 ? 1.413 4.405 -6.692 1.00 89.19 136 TRP A O 1
ATOM 1087 N N . GLU A 1 137 ? 1.686 6.423 -7.646 1.00 84.44 137 GLU A N 1
ATOM 1088 C CA . GLU A 1 137 ? 1.831 5.939 -9.014 1.00 84.44 137 GLU A CA 1
ATOM 1089 C C . GLU A 1 137 ? 3.079 6.489 -9.695 1.00 84.44 137 GLU A C 1
ATOM 1091 O O . GLU A 1 137 ? 3.350 7.690 -9.700 1.00 84.44 137 GLU A O 1
ATOM 1096 N N . SER A 1 138 ? 3.775 5.581 -10.368 1.00 79.88 138 SER A N 1
ATOM 1097 C CA . SER A 1 138 ? 4.752 5.856 -11.409 1.00 79.88 138 SER A CA 1
ATOM 1098 C C . SER A 1 138 ? 4.301 5.188 -12.719 1.00 79.88 138 SER A C 1
ATOM 1100 O O . SER A 1 138 ? 3.351 4.396 -12.731 1.00 79.88 138 SER A O 1
ATOM 1102 N N . PRO A 1 139 ? 4.959 5.471 -13.860 1.00 77.56 139 PRO A N 1
ATOM 1103 C CA . PRO A 1 139 ? 4.580 4.891 -15.148 1.00 77.56 139 PRO A CA 1
ATOM 1104 C C . PRO A 1 139 ? 4.461 3.357 -15.152 1.00 77.56 139 PRO A C 1
ATOM 1106 O O . PRO A 1 139 ? 3.583 2.821 -15.846 1.00 77.56 139 PRO A O 1
ATOM 1109 N N . ASP A 1 140 ? 5.307 2.678 -14.373 1.00 78.69 140 ASP A N 1
ATOM 1110 C CA . ASP A 1 140 ? 5.477 1.221 -14.381 1.00 78.69 140 ASP A CA 1
ATOM 1111 C C . ASP A 1 140 ? 5.361 0.589 -12.984 1.00 78.69 140 ASP A C 1
ATOM 1113 O O . ASP A 1 140 ? 5.572 -0.614 -12.836 1.00 78.69 140 ASP A O 1
ATOM 1117 N N . PHE A 1 141 ? 5.000 1.365 -11.962 1.00 81.00 141 PHE A N 1
ATOM 1118 C CA . PHE A 1 141 ? 4.819 0.868 -10.604 1.00 81.00 141 PHE A CA 1
ATOM 1119 C C . PHE A 1 141 ? 3.666 1.597 -9.921 1.00 81.00 141 PHE A C 1
ATOM 1121 O O . PHE A 1 141 ? 3.527 2.811 -10.037 1.00 81.00 141 PHE A O 1
ATOM 1128 N N . SER A 1 142 ? 2.828 0.867 -9.199 1.00 86.06 142 SER A N 1
ATOM 1129 C CA . SER A 1 142 ? 1.775 1.460 -8.380 1.00 86.06 142 SER A CA 1
ATOM 1130 C C . SER A 1 142 ? 1.749 0.798 -7.021 1.00 86.06 142 SER A 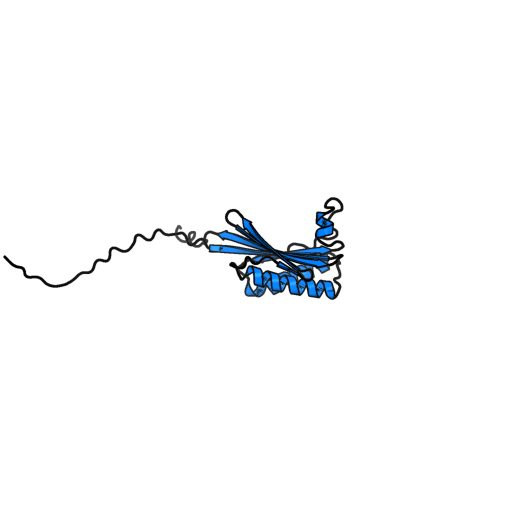C 1
ATOM 1132 O O . SER A 1 142 ? 1.960 -0.406 -6.905 1.00 86.06 142 SER A O 1
ATOM 1134 N N . ILE A 1 143 ? 1.501 1.594 -5.992 1.00 86.25 143 ILE A N 1
ATOM 1135 C CA . ILE A 1 143 ? 1.443 1.135 -4.614 1.00 86.25 143 ILE A CA 1
ATOM 1136 C C . ILE A 1 143 ? 0.177 1.696 -4.003 1.00 86.25 143 ILE A C 1
ATOM 1138 O O . ILE A 1 143 ? -0.105 2.886 -4.133 1.00 86.25 143 ILE A O 1
ATOM 1142 N N . ILE A 1 144 ? -0.567 0.834 -3.332 1.00 88.31 144 ILE A N 1
ATOM 1143 C CA . ILE A 1 144 ? -1.819 1.160 -2.676 1.00 88.31 144 ILE A CA 1
ATOM 1144 C C . ILE A 1 144 ? -1.693 0.737 -1.222 1.00 88.31 144 ILE A C 1
ATOM 1146 O O . ILE A 1 144 ? -1.308 -0.394 -0.936 1.00 88.31 144 ILE A O 1
ATOM 1150 N N . VAL A 1 145 ? -2.032 1.641 -0.314 1.00 88.06 145 VAL A N 1
ATOM 1151 C CA . VAL A 1 145 ? -2.165 1.358 1.110 1.00 88.06 145 VAL A CA 1
ATOM 1152 C C . VAL A 1 145 ? -3.617 1.598 1.497 1.00 88.06 145 VAL A C 1
ATOM 1154 O O . VAL A 1 145 ? -4.085 2.739 1.483 1.00 88.06 145 VAL A O 1
ATOM 1157 N N . ASN A 1 146 ? -4.338 0.527 1.816 1.00 89.12 146 ASN A N 1
ATOM 1158 C CA . ASN A 1 146 ? -5.740 0.580 2.212 1.00 89.12 146 ASN A CA 1
ATOM 1159 C C . ASN A 1 146 ? -5.861 0.503 3.728 1.00 89.12 146 ASN A C 1
ATOM 1161 O O . ASN A 1 146 ? -5.295 -0.379 4.354 1.00 89.12 146 ASN A O 1
ATOM 1165 N N . GLY A 1 147 ? -6.652 1.392 4.312 1.00 87.81 147 GLY A N 1
ATOM 1166 C CA . GLY A 1 147 ? -7.086 1.341 5.698 1.00 87.81 147 GLY A CA 1
ATOM 1167 C C . GLY A 1 147 ? -8.578 1.035 5.771 1.00 87.81 147 GLY A C 1
ATOM 1168 O O . GLY A 1 147 ? -9.389 1.699 5.126 1.00 87.81 147 GLY A O 1
ATOM 1169 N N . HIS A 1 148 ? -8.953 0.056 6.582 1.00 86.69 148 HIS A N 1
ATOM 1170 C CA . HIS A 1 148 ? -10.334 -0.348 6.810 1.00 86.69 148 HIS A CA 1
ATOM 1171 C C . HIS A 1 148 ? -10.659 -0.272 8.298 1.00 86.69 148 HIS A C 1
ATOM 1173 O O . HIS A 1 148 ? -10.024 -0.959 9.089 1.00 86.69 148 HIS A O 1
ATOM 1179 N N . TYR A 1 149 ? -11.677 0.501 8.668 1.00 82.88 149 TYR A N 1
ATOM 1180 C CA . TYR A 1 149 ? -12.286 0.473 9.998 1.00 82.88 149 TYR A CA 1
ATOM 1181 C C . TYR A 1 149 ? -13.641 -0.212 9.935 1.00 82.88 149 TYR A C 1
ATOM 1183 O O . TYR A 1 149 ? -14.406 0.015 8.998 1.00 82.88 149 TYR A O 1
ATOM 1191 N N . LYS A 1 150 ? -13.967 -1.017 10.942 1.00 81.81 150 LYS A N 1
ATOM 1192 C CA . LYS A 1 150 ? -15.271 -1.670 11.097 1.00 81.81 150 LYS A CA 1
ATOM 1193 C C . LYS A 1 150 ? -15.740 -1.583 12.542 1.00 81.81 150 LYS A C 1
ATOM 1195 O O . LYS A 1 150 ? -14.923 -1.670 13.455 1.00 81.81 150 LYS A O 1
ATOM 1200 N N . ASN A 1 151 ? -17.050 -1.488 12.754 1.00 73.81 151 ASN A N 1
ATOM 1201 C CA . ASN A 1 151 ? -17.603 -1.555 14.107 1.00 73.81 151 ASN A CA 1
ATOM 1202 C C . ASN A 1 151 ? -17.368 -2.962 14.674 1.00 73.81 151 ASN A C 1
ATOM 1204 O O . ASN A 1 151 ? -17.762 -3.968 14.076 1.00 73.81 151 ASN A O 1
ATOM 1208 N N . CYS A 1 152 ? -16.731 -3.028 15.835 1.00 71.62 152 CYS A N 1
ATOM 1209 C CA . CYS A 1 152 ? -16.454 -4.252 16.560 1.00 71.62 152 CYS A CA 1
ATOM 1210 C C . CYS A 1 152 ? -17.141 -4.248 17.916 1.00 71.62 152 CYS A C 1
ATOM 1212 O O . CYS A 1 152 ? -17.267 -3.222 18.581 1.00 71.62 152 CYS A O 1
ATOM 1214 N N . LYS A 1 153 ? -17.528 -5.440 18.364 1.00 62.00 153 LYS A N 1
ATOM 1215 C CA . LYS A 1 153 ? -17.909 -5.656 19.758 1.00 62.00 153 LYS A CA 1
ATOM 1216 C C . LYS A 1 153 ? -16.645 -6.006 20.539 1.00 62.00 153 LYS A C 1
ATOM 1218 O O . LYS A 1 153 ? -15.957 -6.948 20.149 1.00 62.00 153 LYS A O 1
ATOM 1223 N N . LYS A 1 154 ? -16.357 -5.291 21.632 1.00 55.41 154 LYS A N 1
ATOM 1224 C CA . LYS A 1 154 ? -15.343 -5.721 22.609 1.00 55.41 154 LYS A CA 1
ATOM 1225 C C . LYS A 1 154 ? -15.677 -7.148 23.065 1.00 55.41 154 LYS A C 1
ATOM 1227 O O . LYS A 1 154 ? -16.781 -7.415 23.530 1.00 55.41 154 LYS A O 1
ATOM 1232 N N . SER A 1 155 ? -14.722 -8.063 22.931 1.00 48.34 155 SER A N 1
ATOM 1233 C CA . SER A 1 155 ? -14.836 -9.480 23.307 1.00 48.34 155 SER A CA 1
ATOM 1234 C C . SER A 1 155 ? -14.654 -9.721 24.820 1.00 48.34 155 SER A C 1
ATOM 1236 O O . SER A 1 155 ? -14.129 -10.760 25.213 1.00 48.34 155 SER A O 1
ATOM 1238 N N . ASN A 1 156 ? -15.057 -8.791 25.689 1.00 46.72 156 ASN A N 1
ATOM 1239 C CA . ASN A 1 156 ? -14.885 -8.979 27.138 1.00 46.72 156 ASN A CA 1
ATOM 1240 C C . ASN A 1 156 ? -16.056 -9.697 27.832 1.00 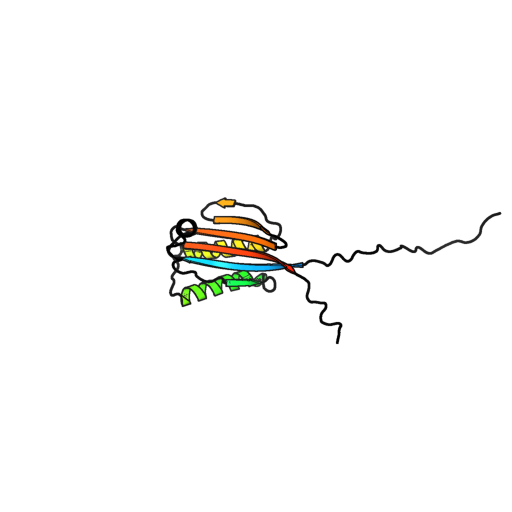46.72 156 ASN A C 1
ATOM 1242 O O . ASN A 1 156 ? -15.958 -9.975 29.019 1.00 46.72 156 ASN A O 1
ATOM 1246 N N . ASP A 1 157 ? -17.098 -10.108 27.103 1.00 43.44 157 ASP A N 1
ATOM 1247 C CA . ASP A 1 157 ? -18.283 -10.758 27.697 1.00 43.44 157 ASP A CA 1
ATOM 1248 C C . ASP A 1 157 ? -18.285 -12.302 27.611 1.00 43.44 157 ASP A C 1
ATOM 1250 O O . ASP A 1 157 ? -19.325 -12.929 27.794 1.00 43.44 157 ASP A O 1
ATOM 1254 N N . LEU A 1 158 ? -17.149 -12.955 27.333 1.00 41.47 158 LEU A N 1
ATOM 1255 C CA . LEU A 1 158 ? -17.063 -14.431 27.280 1.00 41.47 158 LEU A CA 1
ATOM 1256 C C . LEU A 1 158 ? -16.353 -15.080 28.481 1.00 41.47 158 LEU A C 1
ATOM 1258 O O . LEU A 1 158 ? -16.084 -16.278 28.442 1.00 41.47 158 LEU A O 1
ATOM 1262 N N . GLN A 1 159 ? -16.086 -14.333 29.560 1.00 41.16 159 GLN A N 1
ATOM 1263 C CA . GLN A 1 159 ? -15.487 -14.887 30.788 1.00 41.16 159 GLN A CA 1
ATOM 1264 C C . GLN A 1 159 ? -16.393 -14.931 32.031 1.00 41.16 159 GLN A C 1
ATOM 1266 O O . GLN A 1 159 ? -15.947 -15.441 33.051 1.00 41.16 159 GLN A O 1
ATOM 1271 N N . GLU A 1 160 ? -17.667 -14.526 31.965 1.00 37.34 160 GLU A N 1
ATOM 1272 C CA . GLU A 1 160 ? -18.590 -14.626 33.121 1.00 37.34 160 GLU A CA 1
ATOM 1273 C C . GLU A 1 160 ? -19.711 -15.669 32.968 1.00 37.34 160 GLU A C 1
ATOM 1275 O O . GLU A 1 160 ? -20.752 -15.590 33.617 1.00 37.34 160 GLU A O 1
ATOM 1280 N N . SER A 1 161 ? -19.508 -16.703 32.150 1.00 37.66 161 SER A N 1
ATOM 1281 C CA . SER A 1 161 ? -20.416 -17.856 32.144 1.00 37.66 161 SER A CA 1
ATOM 1282 C C . SER A 1 161 ? -19.667 -19.180 31.996 1.00 37.66 161 SER A C 1
ATOM 1284 O O . SER A 1 161 ? -19.737 -19.829 30.950 1.00 37.66 161 SER A O 1
ATOM 1286 N N . LEU A 1 162 ? -18.950 -19.567 33.052 1.00 35.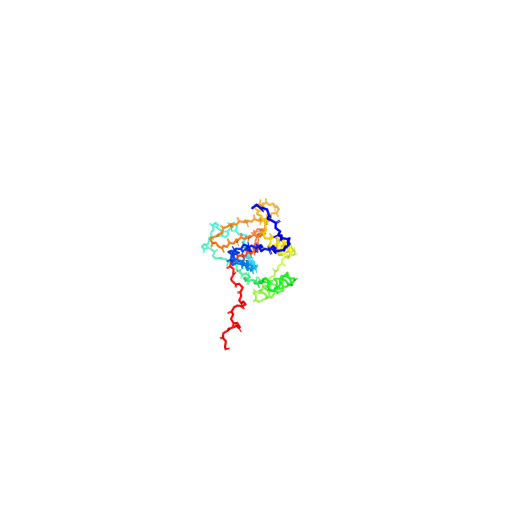41 162 LEU A N 1
ATOM 1287 C CA . LEU A 1 162 ? -18.627 -20.961 33.368 1.00 35.41 162 LEU A CA 1
ATOM 1288 C C . LEU A 1 162 ? -19.019 -21.245 34.817 1.00 35.41 162 LEU A C 1
ATOM 1290 O O . LEU A 1 162 ? -18.636 -20.437 35.691 1.00 35.41 162 LEU A O 1
#

pLDDT: mean 71.76, std 18.17, range [30.75, 90.12]

Foldseek 3Di:
DDDDDDDDDDDDPDDPPPPPQPFDKKKKKWKKKFFQAWVVVCVVCVPVPTPDILDIQMDIPVQLVCQLVSRVVSSVVSCVVVVHDDDPVRVVQSSVQSVVLSVCQVPVPDQDWDDPDQKTWHWDDDDQKIKIWIKGTDGGMIMIMIMMIGGDRDPPPPPPDD

Secondary structure (DSSP, 8-state):
-----------------------EEEEEEEEEEEESS-HHHHHH-TTS--S-EEEEEEEEGGGHHHHHHHHHHHHHHHHHHTTPPPPHHHHHHHHHHHHHHHHHHH-TT----EEETTEEEEEEEETTEEEEEEEEE-SSEEEEEEEEEEEE--SGGGSS--

Radius of gyration: 24.84 Å; chains: 1; bounding box: 66×46×83 Å

Sequence (162 aa):
MKVLGLAGWAWAWMTSFFGEKEETLCGTIDVIAFKGRGYDKIKADSSRGLVDIIGPVVCTEEVIEDCQFYLKNGMEKDLLLKNVTLSNEEKNGLEKVIESGIGYWVNQDNTEIFNHEGMSFSYKPLKGQIWKCIQWESPDFSIIVNGHYKNCKKSNDLQESL